Protein AF-A0A814KF11-F1 (afdb_monomer)

pLDDT: mean 74.93, std 21.95, range [32.66, 97.5]

Secondary structure (DSSP, 8-state):
----SSHHHHHHHHHHSSTTSHHHHHHHHTTTHHHHHHTTT--SHHHHHHHHHHH-GGGHHHHHHHH-GGGEEEETTEEEEB--TT-HHHHHHHHHHHHHTT-SEEEEEEETTEEEEEEE--TT------S----PPPP------

Foldseek 3Di:
DDPDDPPVVVVVVVVVVPLLPPLVVQCVVQVLLVQLVQLLQAAALVRSLVSSCVPRVSCSVSLVVLQDLVQFDQDPNDTFNAFDQPDSSRQSSLQSSLRNVGALGWGFDADPNTTTIDGDNDNPDDDDDPPDDDDDDDDDDDDDD

Organism: NCBI:txid104777

Solvent-accessible surface area (backbone atoms only — not comparable to full-atom values): 8661 Å² total; per-residue (Å²): 138,91,88,74,78,69,64,61,58,58,54,58,62,53,59,73,62,58,77,78,38,67,58,54,54,56,31,58,76,66,54,32,48,61,35,41,61,77,33,66,83,37,61,29,48,69,47,36,46,54,44,24,38,73,72,35,56,86,37,34,62,42,55,49,50,66,68,35,72,87,64,38,46,76,55,97,88,41,77,31,48,66,28,48,69,89,38,67,52,38,31,44,47,27,22,51,44,18,12,30,72,67,24,72,32,27,40,37,43,80,53,96,92,38,46,27,39,44,64,38,84,62,83,81,72,80,74,84,72,81,92,80,77,92,74,86,86,82,84,83,82,85,81,86,129

Nearest PDB structures (foldseek):
  2mfj-assembly1_A  TM=6.827E-01  e=4.287E-01  Blomia tropicalis

Sequence (145 aa)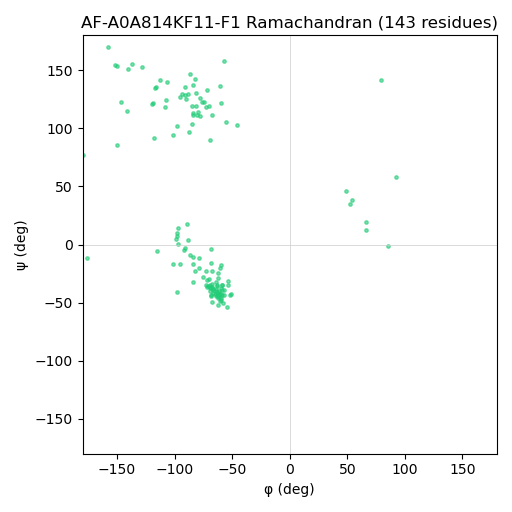:
MFKGFNLVFLLLVSLKSFELTTWSNTCQANSCESAFELCFYCYGQRQCKICVDSFRPECLKCLEDIYDNKHLHNLNGHHHFICESNDELNQRACHLYCRGQFHPSGECSLVNSHSVCQCNTNPDQTVSRPNNVTYPSSIYESTTT

Mean predicted aligned error: 12.85 Å

Radius of gyration: 18.71 Å; Cα contacts (8 Å, |Δi|>4): 189; chains: 1; bounding box: 70×44×44 Å

Structure (mmCIF, N/CA/C/O backbone):
data_AF-A0A814KF11-F1
#
_entry.id   AF-A0A814KF11-F1
#
loop_
_atom_site.group_PDB
_atom_site.id
_atom_site.type_symbol
_atom_site.label_atom_id
_atom_site.label_alt_id
_atom_site.label_comp_id
_atom_site.label_asym_id
_atom_site.label_entity_id
_atom_site.label_seq_id
_atom_site.pdbx_PDB_ins_code
_atom_site.Cartn_x
_atom_site.Cartn_y
_atom_site.Cartn_z
_atom_site.occupancy
_atom_site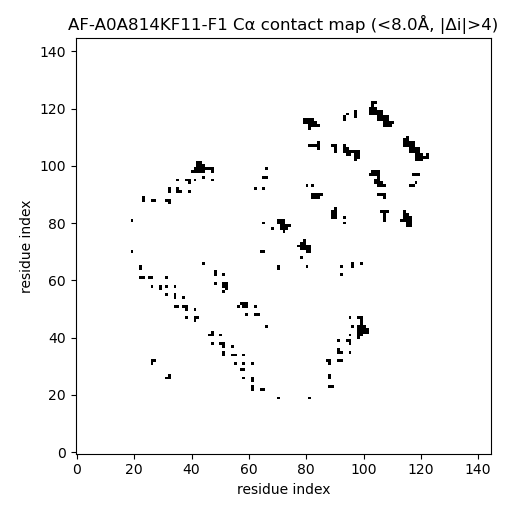.B_iso_or_equiv
_atom_site.auth_seq_id
_atom_site.auth_comp_id
_atom_site.auth_asym_id
_atom_site.auth_atom_id
_atom_site.pdbx_PDB_model_num
ATOM 1 N N . MET A 1 1 ? 39.893 20.533 -22.873 1.00 43.94 1 MET A N 1
ATOM 2 C CA . MET A 1 1 ? 38.432 20.801 -22.892 1.00 43.94 1 MET A CA 1
ATOM 3 C C . MET A 1 1 ? 37.712 19.454 -22.882 1.00 43.94 1 MET A C 1
ATOM 5 O O . MET A 1 1 ? 38.332 18.502 -23.321 1.00 43.94 1 MET A O 1
ATOM 9 N N . PHE A 1 2 ? 36.483 19.373 -22.356 1.00 45.50 2 PHE A N 1
ATOM 10 C CA . PHE A 1 2 ? 35.703 18.160 -22.004 1.00 45.50 2 PHE A CA 1
ATOM 11 C C . PHE A 1 2 ? 35.845 17.646 -20.554 1.00 45.50 2 PHE A C 1
ATOM 13 O O . PHE A 1 2 ? 36.165 16.494 -20.292 1.00 45.50 2 PHE A O 1
ATOM 20 N N . LYS A 1 3 ? 35.513 18.515 -19.590 1.00 47.59 3 LYS A N 1
ATOM 21 C CA . LYS A 1 3 ? 35.004 18.139 -18.258 1.00 47.59 3 LYS A CA 1
ATOM 22 C C . LYS A 1 3 ? 33.601 18.736 -18.142 1.00 47.59 3 LYS A C 1
ATOM 24 O O . LYS A 1 3 ? 33.473 19.908 -17.821 1.00 47.59 3 LYS A O 1
ATOM 29 N N . GLY A 1 4 ? 32.564 17.987 -18.506 1.00 51.81 4 GLY A N 1
ATOM 30 C CA . GLY A 1 4 ? 31.196 18.529 -18.477 1.00 51.81 4 GLY A CA 1
ATOM 31 C C . GLY A 1 4 ? 30.069 17.557 -18.817 1.00 51.81 4 GLY A C 1
ATOM 32 O O . GLY A 1 4 ? 28.916 17.873 -18.565 1.00 51.81 4 GLY A O 1
ATOM 33 N N . PHE A 1 5 ? 30.369 16.363 -19.334 1.00 48.81 5 PHE A N 1
ATOM 34 C CA . PHE A 1 5 ? 29.333 15.450 -19.836 1.00 48.81 5 PHE A CA 1
ATOM 35 C C . PHE A 1 5 ? 28.769 14.443 -18.815 1.00 48.81 5 PHE A C 1
ATOM 37 O O . PHE A 1 5 ? 27.836 13.723 -19.143 1.00 48.81 5 PHE A O 1
ATOM 44 N N . ASN A 1 6 ? 29.277 14.398 -17.576 1.00 49.31 6 ASN A N 1
ATOM 45 C CA . ASN A 1 6 ? 28.853 13.394 -16.580 1.00 49.31 6 ASN A CA 1
ATOM 46 C C . ASN A 1 6 ? 27.751 13.856 -15.606 1.00 49.31 6 ASN A C 1
ATOM 48 O O . ASN A 1 6 ? 27.113 13.022 -14.976 1.00 49.31 6 ASN A O 1
ATOM 52 N N . LEU A 1 7 ? 27.491 15.161 -15.477 1.00 49.12 7 LEU A N 1
ATOM 53 C CA . LEU A 1 7 ? 26.524 15.673 -14.491 1.00 49.12 7 LEU A CA 1
ATOM 54 C C . LEU A 1 7 ? 25.074 15.644 -14.994 1.00 49.12 7 LEU A C 1
ATOM 56 O O . LEU A 1 7 ? 24.153 15.404 -14.221 1.00 49.12 7 LEU A O 1
ATOM 60 N N . VAL A 1 8 ? 24.869 15.825 -16.301 1.00 50.34 8 VAL A N 1
ATOM 61 C CA . VAL A 1 8 ? 23.527 15.835 -16.905 1.00 50.34 8 VAL A CA 1
ATOM 62 C C . VAL A 1 8 ? 22.926 14.426 -16.958 1.00 50.34 8 VAL A C 1
ATOM 64 O O . VAL A 1 8 ? 21.731 14.261 -16.731 1.00 50.34 8 VAL A O 1
ATOM 67 N N . PHE A 1 9 ? 23.752 13.398 -17.183 1.00 46.81 9 PHE A N 1
ATOM 68 C CA . PHE A 1 9 ? 23.288 12.007 -17.224 1.00 46.81 9 PHE A CA 1
ATOM 69 C C . PHE A 1 9 ? 22.841 11.499 -15.844 1.00 46.81 9 PHE A C 1
ATOM 71 O O . PHE A 1 9 ? 21.834 10.805 -15.755 1.00 46.81 9 PHE A O 1
ATOM 78 N N . LEU A 1 10 ? 23.520 11.906 -14.764 1.00 49.12 10 LEU A N 1
ATOM 79 C CA . LEU A 1 10 ? 23.100 11.585 -13.393 1.00 49.12 10 LEU A CA 1
ATOM 80 C C . LEU A 1 10 ? 21.792 12.289 -13.001 1.00 49.12 10 LEU A C 1
ATOM 82 O O . LEU A 1 10 ? 20.952 11.689 -12.340 1.00 49.12 10 LEU A O 1
ATOM 86 N N . LEU A 1 11 ? 21.577 13.528 -13.452 1.00 45.28 11 LEU A N 1
ATOM 87 C CA . LEU A 1 11 ? 20.335 14.261 -13.179 1.00 45.28 11 LEU A CA 1
ATOM 88 C C . LEU A 1 11 ? 19.123 13.675 -13.919 1.00 45.28 11 LEU A C 1
ATOM 90 O O . LEU A 1 11 ? 18.036 13.613 -13.351 1.00 45.28 11 LEU A O 1
ATOM 94 N N . LEU A 1 12 ? 19.299 13.205 -15.158 1.00 44.12 12 LEU A N 1
ATOM 95 C CA . LEU A 1 12 ? 18.205 12.615 -15.940 1.00 44.12 12 LEU A CA 1
ATOM 96 C C . LEU A 1 12 ? 17.782 11.229 -15.430 1.00 44.12 12 LEU A C 1
ATOM 98 O O . LEU A 1 12 ? 16.603 10.890 -15.523 1.00 44.12 12 LEU A O 1
ATOM 102 N N . VAL A 1 13 ? 18.706 10.449 -14.858 1.00 44.75 13 VAL A N 1
ATOM 103 C CA . VAL A 1 13 ? 18.371 9.157 -14.233 1.00 44.75 13 VAL A CA 1
ATOM 104 C C . VAL A 1 13 ? 17.561 9.361 -12.946 1.00 44.75 13 VAL A C 1
ATOM 106 O O . VAL A 1 13 ? 16.628 8.603 -12.706 1.00 44.75 13 VAL A O 1
ATOM 109 N N . SER A 1 14 ? 17.821 10.425 -12.179 1.00 43.81 14 SER A N 1
ATOM 110 C CA . SER A 1 14 ? 17.075 10.731 -10.945 1.00 43.81 14 SER A CA 1
ATOM 111 C C . SER A 1 14 ? 15.650 11.252 -11.165 1.00 43.81 14 SER A C 1
ATOM 113 O O . SER A 1 14 ? 14.818 11.146 -10.268 1.00 43.81 14 SER A O 1
ATOM 115 N N . LEU A 1 15 ? 15.338 11.815 -12.336 1.00 42.81 15 LEU A N 1
ATOM 116 C CA . LEU A 1 15 ? 14.012 12.388 -12.608 1.00 42.81 15 LEU A CA 1
ATOM 117 C C . LEU A 1 15 ? 12.935 11.325 -12.869 1.00 42.81 15 LEU A C 1
ATOM 119 O O . LEU A 1 15 ? 11.774 11.557 -12.550 1.00 42.81 15 LEU A O 1
ATOM 123 N N . LYS A 1 16 ? 13.300 10.143 -13.385 1.00 40.34 16 LYS A N 1
ATOM 124 C CA . LYS A 1 16 ? 12.341 9.039 -13.587 1.00 40.34 16 LYS A CA 1
ATOM 125 C C . LYS A 1 16 ? 12.004 8.270 -12.308 1.00 40.34 16 LYS A C 1
ATOM 127 O O . LYS A 1 16 ? 10.960 7.632 -12.257 1.00 40.34 16 LYS A O 1
ATOM 132 N N . SER A 1 17 ? 12.844 8.354 -11.281 1.00 42.16 17 SER A N 1
ATOM 133 C CA . SER A 1 17 ? 12.608 7.742 -9.965 1.00 42.16 17 SER A CA 1
ATOM 134 C C . SER A 1 17 ? 11.734 8.612 -9.050 1.00 42.16 17 SER A C 1
ATOM 136 O O . SER A 1 17 ? 11.298 8.160 -7.996 1.00 42.16 17 SER A O 1
ATOM 138 N N . PHE A 1 18 ? 11.484 9.871 -9.425 1.00 42.53 18 PHE A N 1
ATOM 139 C CA . PHE A 1 18 ? 10.861 10.850 -8.535 1.00 42.53 18 PHE A CA 1
ATOM 140 C C . PHE A 1 18 ? 9.325 10.760 -8.480 1.00 42.53 18 PHE A C 1
ATOM 142 O O . PHE A 1 18 ? 8.731 11.156 -7.484 1.00 42.53 18 PHE A O 1
ATOM 149 N N . GLU A 1 19 ? 8.660 10.203 -9.497 1.00 47.16 19 GLU A N 1
ATOM 150 C CA . GLU A 1 19 ? 7.188 10.093 -9.492 1.00 47.16 19 GLU A CA 1
ATOM 151 C C . GLU A 1 19 ? 6.654 8.867 -8.742 1.00 47.16 19 GLU A C 1
ATOM 153 O O . GLU A 1 19 ? 5.493 8.856 -8.341 1.00 47.16 19 GLU A O 1
ATOM 158 N N . LEU A 1 20 ? 7.499 7.869 -8.468 1.00 50.62 20 LEU A N 1
ATOM 159 C CA . LEU A 1 20 ? 7.075 6.658 -7.765 1.00 50.62 20 LEU A CA 1
ATOM 160 C C . LEU A 1 20 ? 6.950 6.822 -6.237 1.00 50.62 20 LEU A C 1
ATOM 162 O O . LEU A 1 20 ? 6.432 5.938 -5.561 1.00 50.62 20 LEU A O 1
ATOM 166 N N . THR A 1 21 ? 7.448 7.928 -5.675 1.00 56.69 21 THR A N 1
ATOM 167 C CA . THR A 1 21 ? 7.883 7.977 -4.265 1.00 56.69 21 THR A CA 1
ATOM 168 C C . THR A 1 21 ? 7.075 8.901 -3.354 1.00 56.69 21 THR A C 1
ATOM 170 O O . THR A 1 21 ? 7.293 8.895 -2.143 1.00 56.69 21 THR A O 1
ATOM 173 N N . THR A 1 22 ? 6.119 9.685 -3.859 1.00 63.00 22 THR A N 1
ATOM 174 C CA . THR A 1 22 ? 5.421 10.677 -3.013 1.00 63.00 22 THR A CA 1
ATOM 175 C C . THR A 1 22 ? 4.526 10.037 -1.953 1.00 63.00 22 THR A C 1
ATOM 177 O O . THR A 1 22 ? 4.580 10.442 -0.788 1.00 63.00 22 THR A O 1
ATOM 180 N N . TRP A 1 23 ? 3.756 9.010 -2.325 1.00 76.06 23 TRP A N 1
ATOM 181 C CA . TRP A 1 23 ? 2.937 8.268 -1.366 1.00 76.06 23 TRP A CA 1
ATOM 182 C C . TRP A 1 23 ? 3.840 7.480 -0.400 1.00 76.06 23 TRP A C 1
ATOM 184 O O . TRP A 1 23 ? 3.741 7.662 0.812 1.00 76.06 23 TRP A O 1
ATOM 194 N N . SER A 1 24 ? 4.812 6.719 -0.924 1.00 77.44 24 SER A N 1
ATOM 195 C CA . SER A 1 24 ? 5.706 5.859 -0.132 1.00 77.44 24 SER A CA 1
ATOM 196 C C . SER A 1 24 ? 6.470 6.630 0.949 1.00 77.44 24 SER A C 1
ATOM 198 O O . SER A 1 24 ? 6.501 6.197 2.098 1.00 77.44 24 SER A O 1
ATOM 200 N N . ASN A 1 25 ? 7.006 7.815 0.635 1.00 76.88 25 ASN A N 1
ATOM 201 C CA . ASN A 1 25 ? 7.744 8.639 1.601 1.00 76.88 25 ASN A CA 1
ATOM 202 C C . ASN A 1 25 ? 6.872 9.074 2.790 1.00 76.88 25 ASN A C 1
ATOM 204 O O . ASN A 1 25 ? 7.323 9.072 3.936 1.00 76.88 25 ASN A O 1
ATOM 208 N N . THR A 1 26 ? 5.612 9.429 2.526 1.00 80.00 26 THR A N 1
ATOM 209 C CA . THR A 1 26 ? 4.662 9.839 3.570 1.00 80.00 26 THR A CA 1
ATOM 210 C C . THR A 1 26 ? 4.287 8.648 4.453 1.00 80.00 26 THR A C 1
ATOM 212 O O . THR A 1 26 ? 4.233 8.752 5.678 1.00 80.00 26 THR A O 1
ATOM 215 N N . CYS A 1 27 ? 4.095 7.484 3.839 1.00 86.62 27 CYS A N 1
ATOM 216 C CA . CYS A 1 27 ? 3.736 6.250 4.531 1.00 86.62 27 CYS A CA 1
ATOM 217 C C . CYS A 1 27 ? 4.878 5.683 5.366 1.00 86.62 27 CYS A C 1
ATOM 219 O O . CYS A 1 27 ? 4.652 5.170 6.464 1.00 86.62 27 CYS A O 1
ATOM 221 N N . GLN A 1 28 ? 6.104 5.829 4.876 1.00 87.25 28 GLN A N 1
ATOM 222 C CA . GLN A 1 28 ? 7.307 5.459 5.601 1.00 87.25 28 GLN A CA 1
ATOM 223 C C . GLN A 1 28 ? 7.528 6.382 6.803 1.00 87.25 28 GLN A C 1
ATOM 225 O O . GLN A 1 28 ? 7.779 5.892 7.902 1.00 87.25 28 GLN A O 1
ATOM 230 N N . ALA A 1 29 ? 7.342 7.698 6.639 1.00 84.44 29 ALA A N 1
ATOM 231 C CA . ALA A 1 29 ? 7.431 8.656 7.745 1.00 84.44 29 ALA A CA 1
ATOM 232 C C . ALA A 1 29 ? 6.431 8.348 8.877 1.00 84.44 29 ALA A C 1
ATOM 234 O O . ALA A 1 29 ? 6.763 8.494 10.052 1.00 84.44 29 ALA A O 1
ATOM 235 N N . ASN A 1 30 ? 5.241 7.853 8.527 1.00 86.69 30 ASN A N 1
ATOM 236 C CA . ASN A 1 30 ? 4.201 7.457 9.479 1.00 86.69 30 ASN A CA 1
ATOM 237 C C . ASN A 1 30 ? 4.310 5.991 9.951 1.00 86.69 30 ASN A C 1
ATOM 239 O O . ASN A 1 30 ? 3.456 5.529 10.704 1.00 86.69 30 ASN A O 1
ATOM 243 N N . SER A 1 31 ? 5.352 5.250 9.545 1.00 88.25 31 SER A N 1
ATOM 244 C CA . SER A 1 31 ? 5.574 3.842 9.930 1.00 88.25 31 SER A CA 1
ATOM 245 C C . SER A 1 31 ? 4.374 2.918 9.641 1.00 88.25 31 SER A C 1
ATOM 247 O O . SER A 1 31 ? 4.049 2.010 10.418 1.00 88.25 31 SER A O 1
ATOM 249 N N . CYS A 1 32 ? 3.708 3.144 8.504 1.00 92.62 32 CYS A N 1
ATOM 250 C CA . CYS A 1 32 ? 2.444 2.489 8.154 1.00 92.62 32 CYS A CA 1
ATOM 251 C C . CYS A 1 32 ? 2.543 0.993 7.866 1.00 92.62 32 CYS A C 1
ATOM 253 O O . CYS A 1 32 ? 1.529 0.300 7.903 1.00 92.62 32 CYS A O 1
ATOM 255 N N . GLU A 1 33 ? 3.750 0.483 7.640 1.00 92.19 33 GLU A N 1
ATOM 256 C CA . GLU A 1 33 ? 4.013 -0.940 7.428 1.00 92.19 33 GLU A CA 1
ATOM 257 C C . GLU A 1 33 ? 3.402 -1.812 8.539 1.00 92.19 33 GLU A C 1
ATOM 259 O O . GLU A 1 33 ? 2.734 -2.807 8.266 1.00 92.19 33 GLU A O 1
ATOM 264 N N . SER A 1 34 ? 3.538 -1.385 9.797 1.00 92.44 34 SER A N 1
ATOM 265 C CA . SER A 1 34 ? 2.991 -2.105 10.953 1.00 92.44 34 SER A CA 1
ATOM 266 C C . SER A 1 34 ? 1.460 -2.190 10.940 1.00 92.44 34 SER A C 1
ATOM 268 O O . SER A 1 34 ? 0.891 -3.242 11.226 1.00 92.44 34 SER A O 1
ATOM 270 N N . ALA A 1 35 ? 0.778 -1.103 10.565 1.00 94.25 35 ALA A N 1
ATOM 271 C CA . ALA A 1 35 ? -0.675 -1.093 10.410 1.00 94.25 35 ALA A CA 1
ATOM 272 C C . ALA A 1 35 ? -1.112 -1.981 9.248 1.00 94.25 35 ALA A C 1
ATOM 274 O O . ALA A 1 35 ? -2.113 -2.690 9.343 1.00 94.25 35 ALA A O 1
ATOM 275 N N . PHE A 1 36 ? -0.343 -1.965 8.160 1.00 95.06 36 PHE A N 1
ATOM 276 C CA . PHE A 1 36 ? -0.618 -2.807 7.010 1.00 95.06 36 PHE A CA 1
ATOM 277 C C . PHE A 1 36 ? -0.492 -4.288 7.354 1.00 95.06 36 PHE A C 1
ATOM 279 O O . PHE A 1 36 ? -1.338 -5.078 6.937 1.00 95.06 36 PHE A O 1
ATOM 286 N N . GLU A 1 37 ? 0.483 -4.650 8.188 1.00 94.25 37 GLU A N 1
ATOM 287 C CA . GLU A 1 37 ? 0.645 -6.022 8.662 1.00 94.25 37 GLU A CA 1
ATOM 288 C C . GLU A 1 37 ? -0.498 -6.476 9.573 1.00 94.25 37 GLU A C 1
ATOM 290 O O . GLU A 1 37 ? -1.025 -7.577 9.418 1.00 94.25 37 GLU A O 1
ATOM 295 N N . LEU A 1 38 ? -0.963 -5.612 10.477 1.00 95.19 38 LEU A N 1
ATOM 296 C CA . LEU A 1 38 ? -2.137 -5.908 11.309 1.00 95.19 38 LEU A CA 1
ATOM 297 C C . LEU A 1 38 ? -3.409 -6.093 10.469 1.00 95.19 38 LEU A C 1
ATOM 299 O O . LEU A 1 38 ? -4.298 -6.862 10.835 1.00 95.19 38 LEU A O 1
ATOM 303 N N . CYS A 1 39 ? -3.473 -5.426 9.318 1.00 96.12 39 CYS A N 1
ATOM 304 C CA . CYS A 1 39 ? -4.599 -5.466 8.393 1.00 96.12 39 CYS A CA 1
ATOM 305 C C . CYS A 1 39 ? -4.435 -6.446 7.233 1.00 96.12 39 CYS A C 1
ATOM 307 O O . CYS A 1 39 ? -5.238 -6.422 6.299 1.00 96.12 39 CYS A O 1
ATOM 309 N N . PHE A 1 40 ? -3.463 -7.356 7.309 1.00 94.25 40 PHE A N 1
ATOM 310 C CA . PHE A 1 40 ? -3.120 -8.290 6.237 1.00 94.25 40 PHE A CA 1
ATOM 311 C C . PHE A 1 40 ? -4.312 -9.114 5.710 1.00 94.25 40 PHE A C 1
ATOM 313 O O . PHE A 1 40 ? -4.375 -9.448 4.527 1.00 94.25 40 PHE A O 1
ATOM 320 N N . TYR A 1 41 ? -5.288 -9.429 6.565 1.00 93.75 41 TYR A N 1
ATOM 321 C CA . TYR A 1 41 ? -6.452 -10.248 6.206 1.00 93.75 41 TYR A CA 1
ATOM 322 C C . TYR A 1 41 ? -7.714 -9.451 5.858 1.00 93.75 41 TYR A C 1
ATOM 324 O O . TYR A 1 41 ? -8.766 -10.054 5.633 1.00 93.75 41 TYR A O 1
ATOM 332 N N . CYS A 1 42 ? -7.645 -8.121 5.761 1.00 95.94 42 CYS A N 1
ATOM 333 C CA . CYS A 1 42 ? -8.779 -7.325 5.289 1.00 95.94 42 CYS A CA 1
ATOM 334 C C . CYS A 1 42 ? -9.232 -7.780 3.890 1.00 95.94 42 CYS A C 1
ATOM 336 O O . CYS A 1 42 ? -8.472 -8.416 3.163 1.00 95.94 42 CYS A O 1
ATOM 338 N N . TYR A 1 43 ? -10.472 -7.505 3.492 1.00 95.44 43 TYR A N 1
ATOM 339 C CA . TYR A 1 43 ? -10.967 -7.927 2.180 1.00 95.44 43 TYR A CA 1
ATOM 340 C C . TYR A 1 43 ? -11.952 -6.905 1.617 1.00 95.44 43 TYR A C 1
ATOM 342 O O . TYR A 1 43 ? -12.955 -6.578 2.256 1.00 95.44 43 TYR A O 1
ATOM 350 N N . GLY A 1 44 ? -11.643 -6.379 0.432 1.00 96.25 44 GLY A N 1
ATOM 351 C CA . GLY A 1 44 ? -12.322 -5.227 -0.152 1.00 96.25 44 GLY A CA 1
ATOM 352 C C . GLY A 1 44 ? -11.842 -3.895 0.437 1.00 96.25 44 GLY A C 1
ATOM 353 O O . GLY A 1 44 ? -11.620 -3.768 1.645 1.00 96.25 44 GLY A O 1
ATOM 354 N N . GLN A 1 45 ? -11.723 -2.870 -0.415 1.00 96.12 45 GLN A N 1
ATOM 355 C CA . GLN A 1 45 ? -11.133 -1.574 -0.042 1.00 96.12 45 GLN A CA 1
ATOM 356 C C . GLN A 1 45 ? -11.743 -0.969 1.228 1.00 96.12 45 GLN A C 1
ATOM 358 O O . GLN A 1 45 ? -11.021 -0.470 2.086 1.00 96.12 45 GLN A O 1
ATOM 363 N N . ARG A 1 46 ? -13.073 -1.036 1.380 1.00 96.62 46 ARG A N 1
ATOM 364 C CA . ARG A 1 46 ? -13.770 -0.483 2.550 1.00 96.62 46 ARG A CA 1
ATOM 365 C C . ARG A 1 46 ? -13.297 -1.122 3.857 1.00 96.62 46 ARG A C 1
ATOM 367 O O . ARG A 1 46 ? -13.040 -0.397 4.810 1.00 96.62 46 ARG A O 1
ATOM 374 N N . GLN A 1 47 ? -13.178 -2.448 3.903 1.00 97.38 47 GLN A N 1
ATOM 375 C CA . GLN A 1 47 ? -12.762 -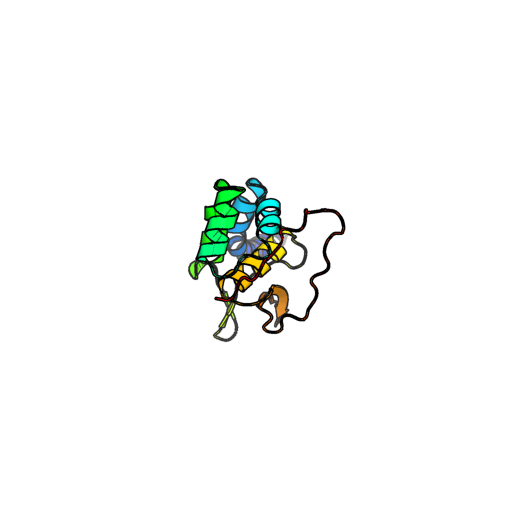3.148 5.122 1.00 97.38 47 GLN A CA 1
ATOM 376 C C . GLN A 1 47 ? -11.280 -2.930 5.413 1.00 97.38 47 GLN A C 1
ATOM 378 O O . GLN A 1 47 ? -10.901 -2.754 6.566 1.00 97.38 47 GLN A O 1
ATOM 383 N N . CYS A 1 48 ? -10.448 -2.875 4.372 1.00 96.88 48 CYS A N 1
ATOM 384 C CA . CYS A 1 48 ? -9.036 -2.535 4.521 1.00 96.88 48 CYS A CA 1
ATOM 385 C C . CYS A 1 48 ? -8.848 -1.122 5.087 1.00 96.88 48 CYS A C 1
ATOM 387 O O . CYS A 1 48 ? -8.081 -0.947 6.030 1.00 96.88 48 CYS A O 1
ATOM 389 N N . LYS A 1 49 ? -9.616 -0.140 4.597 1.00 96.69 49 LYS A N 1
ATOM 390 C CA . LYS A 1 49 ? -9.625 1.231 5.132 1.00 96.69 49 LYS A CA 1
ATOM 391 C C . LYS A 1 49 ? -10.055 1.287 6.591 1.00 9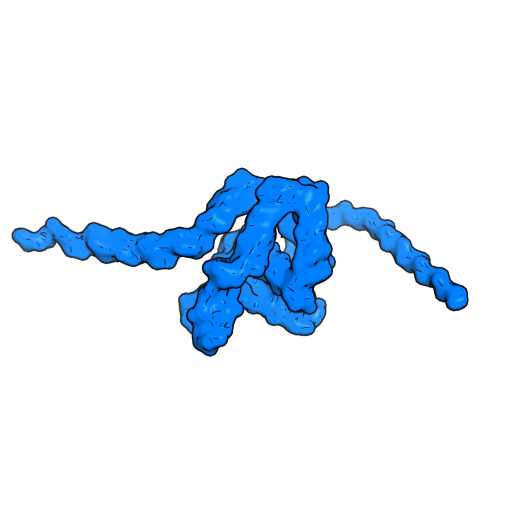6.69 49 LYS A C 1
ATOM 393 O O . LYS A 1 49 ? -9.344 1.880 7.388 1.00 96.69 49 LYS A O 1
ATOM 398 N N . ILE A 1 50 ? -11.160 0.628 6.949 1.00 97.44 50 ILE A N 1
ATOM 399 C CA . ILE A 1 50 ? -11.633 0.569 8.344 1.00 97.44 50 ILE A CA 1
ATOM 400 C C . ILE A 1 50 ? -10.576 -0.063 9.255 1.00 97.44 50 ILE A C 1
ATOM 402 O O . ILE A 1 50 ? -10.333 0.435 10.353 1.00 97.44 50 ILE A O 1
ATOM 406 N N . CYS A 1 51 ? -9.936 -1.145 8.806 1.00 97.50 51 CYS A N 1
ATOM 407 C CA . CYS A 1 51 ? -8.895 -1.803 9.581 1.00 97.50 51 CYS A CA 1
ATOM 408 C C . CYS A 1 51 ? -7.708 -0.865 9.829 1.00 97.50 51 CYS A C 1
ATOM 410 O O . CYS A 1 51 ? -7.320 -0.666 10.979 1.00 97.50 51 CYS A O 1
ATOM 412 N N . VAL A 1 52 ? -7.162 -0.254 8.772 1.00 96.12 52 VAL A N 1
ATOM 413 C CA . VAL A 1 52 ? -6.005 0.642 8.902 1.00 96.12 52 VAL A CA 1
ATOM 414 C C . VAL A 1 52 ? -6.351 1.852 9.764 1.00 96.12 52 VAL A C 1
ATOM 416 O O . VAL A 1 52 ? -5.584 2.173 10.666 1.00 96.12 52 VAL A O 1
ATOM 419 N N . ASP A 1 53 ? -7.526 2.452 9.567 1.00 96.19 53 ASP A N 1
ATOM 420 C CA . ASP A 1 53 ? -8.015 3.573 10.377 1.00 96.19 53 ASP A CA 1
ATOM 421 C C . ASP A 1 53 ? -8.132 3.211 11.869 1.00 96.19 53 ASP A C 1
ATOM 423 O O . ASP A 1 53 ? -7.800 4.010 12.737 1.00 96.19 53 ASP A O 1
ATOM 427 N N . SER A 1 54 ? -8.503 1.967 12.187 1.00 96.31 54 SER A N 1
ATOM 428 C CA . SER A 1 54 ? -8.621 1.505 13.578 1.00 96.31 54 SER A CA 1
ATOM 429 C C . SER A 1 54 ? -7.273 1.371 14.298 1.00 96.31 54 SER A C 1
ATOM 431 O O . SER A 1 54 ? -7.220 1.518 15.519 1.00 96.31 54 SER A O 1
ATOM 433 N N . PHE A 1 55 ? -6.189 1.067 13.575 1.00 93.75 55 PHE A N 1
ATOM 434 C CA . PHE A 1 55 ? -4.856 0.883 14.167 1.00 93.75 55 PHE A CA 1
ATOM 435 C C . PHE A 1 55 ? -3.971 2.126 14.058 1.00 93.75 55 PHE A C 1
ATOM 437 O O . PHE A 1 55 ? -3.233 2.431 14.995 1.00 93.75 55 PHE A O 1
ATOM 444 N N . ARG A 1 56 ? -4.009 2.808 12.909 1.00 94.31 56 ARG A N 1
ATOM 445 C CA . ARG A 1 56 ? -3.194 3.981 12.564 1.00 94.31 56 ARG A CA 1
ATOM 446 C C . ARG A 1 56 ? -3.970 4.892 11.597 1.00 94.31 56 ARG A C 1
ATOM 448 O O . ARG A 1 56 ? -3.780 4.782 10.382 1.00 94.31 56 ARG A O 1
ATOM 455 N N . PRO A 1 57 ? -4.819 5.804 12.103 1.00 94.31 57 PRO A N 1
ATOM 456 C CA . PRO A 1 57 ? -5.574 6.753 11.277 1.00 94.31 57 PRO A CA 1
ATOM 457 C C . PRO A 1 57 ? -4.697 7.571 10.316 1.00 94.31 57 PRO A C 1
ATOM 459 O O . PRO A 1 57 ? -5.080 7.841 9.178 1.00 94.31 57 PRO A O 1
ATOM 462 N N . GLU A 1 58 ? -3.475 7.917 10.730 1.00 92.81 58 GLU A N 1
ATOM 463 C CA . GLU A 1 58 ? -2.486 8.634 9.917 1.00 92.81 58 GLU A CA 1
ATOM 464 C C . GLU A 1 58 ? -2.076 7.881 8.635 1.00 92.81 58 GLU A C 1
ATOM 466 O O . GLU A 1 58 ? -1.616 8.492 7.668 1.00 92.81 58 GLU A O 1
ATOM 471 N N . CYS A 1 59 ? -2.292 6.564 8.596 1.00 93.94 59 CYS A N 1
ATOM 472 C CA . CYS A 1 59 ? -2.005 5.694 7.459 1.00 93.94 59 CYS A CA 1
ATOM 473 C C . CYS A 1 59 ? -3.193 5.512 6.513 1.00 93.94 59 CYS A C 1
ATOM 475 O O . CYS A 1 59 ? -3.044 4.896 5.456 1.00 93.94 59 CYS A O 1
ATOM 477 N N . LEU A 1 60 ? -4.368 6.061 6.837 1.00 92.81 60 LEU A N 1
ATOM 478 C CA . LEU A 1 60 ? -5.520 5.981 5.945 1.00 92.81 60 LEU A CA 1
ATOM 479 C C . LEU A 1 60 ? -5.224 6.671 4.611 1.00 92.81 60 LEU A C 1
ATOM 481 O O . LEU A 1 60 ? -5.512 6.110 3.556 1.00 92.81 60 LEU A O 1
ATOM 485 N N . LYS A 1 61 ? -4.564 7.835 4.651 1.00 90.00 61 LYS A N 1
ATOM 486 C CA . LYS A 1 61 ? -4.195 8.583 3.445 1.00 90.00 61 LYS A CA 1
ATOM 487 C C . LYS A 1 61 ? -3.298 7.766 2.508 1.00 90.00 61 LYS A C 1
ATOM 489 O O . LYS A 1 61 ? -3.511 7.758 1.303 1.00 90.00 61 LYS A O 1
ATOM 494 N N . CYS A 1 62 ? -2.368 7.007 3.077 1.00 89.94 62 CYS A N 1
ATOM 495 C CA . CYS A 1 62 ? -1.522 6.079 2.336 1.00 89.94 62 CYS A CA 1
ATOM 496 C C . CYS A 1 62 ? -2.319 5.016 1.599 1.00 89.94 62 CYS A C 1
ATOM 498 O O . CYS A 1 62 ? -2.099 4.766 0.419 1.00 89.94 62 CYS A O 1
ATOM 500 N N . LEU A 1 63 ? -3.262 4.393 2.302 1.00 90.81 63 LEU A N 1
ATOM 501 C CA . LEU A 1 63 ? -4.097 3.362 1.714 1.00 90.81 63 LEU A CA 1
ATOM 502 C C . LEU A 1 63 ? -5.039 3.930 0.643 1.00 90.81 63 LEU A C 1
ATOM 504 O O . LEU A 1 63 ? -5.327 3.265 -0.348 1.00 90.81 63 LEU A O 1
ATOM 508 N N . GLU A 1 64 ? -5.511 5.164 0.815 1.00 90.81 64 GLU A N 1
ATOM 509 C CA . GLU A 1 64 ? -6.266 5.873 -0.217 1.00 90.81 64 GLU A CA 1
ATOM 510 C C . GLU A 1 64 ? -5.437 6.137 -1.469 1.00 90.81 64 GLU A C 1
ATOM 512 O O . GLU A 1 64 ? -5.946 5.902 -2.561 1.00 90.81 64 GLU A O 1
ATOM 517 N N . ASP A 1 65 ? -4.183 6.562 -1.315 1.00 87.81 65 ASP A N 1
ATOM 518 C CA . ASP A 1 65 ? -3.280 6.806 -2.441 1.00 87.81 65 ASP A CA 1
ATOM 519 C C . ASP A 1 65 ? -2.928 5.491 -3.164 1.00 87.81 65 ASP A C 1
ATOM 521 O O . ASP A 1 65 ? -2.935 5.449 -4.390 1.00 87.81 65 ASP A O 1
ATOM 525 N N . ILE A 1 66 ? -2.740 4.385 -2.431 1.00 88.38 66 ILE A N 1
ATOM 526 C CA . ILE A 1 66 ? -2.546 3.039 -3.010 1.00 88.38 66 ILE A CA 1
ATOM 527 C C . ILE A 1 66 ? -3.753 2.611 -3.865 1.00 88.38 66 ILE A C 1
ATOM 529 O O . ILE A 1 66 ? -3.590 1.956 -4.894 1.00 88.38 66 ILE A O 1
ATOM 533 N N . TYR A 1 67 ? -4.975 2.957 -3.450 1.00 89.69 67 TYR A N 1
ATOM 534 C CA . TYR A 1 67 ? -6.195 2.634 -4.197 1.00 89.69 67 TYR A CA 1
ATOM 535 C C . TYR A 1 67 ? -6.571 3.671 -5.264 1.00 89.69 67 TYR A C 1
ATOM 537 O O . TYR A 1 67 ? -7.494 3.413 -6.042 1.00 89.69 67 TYR A O 1
ATOM 545 N N . ASP A 1 68 ? -5.913 4.831 -5.308 1.00 85.81 68 ASP A N 1
ATOM 546 C CA . ASP A 1 68 ? -6.179 5.849 -6.319 1.00 85.81 68 ASP A CA 1
ATOM 547 C C . ASP A 1 68 ? -5.507 5.456 -7.644 1.00 85.81 68 ASP A C 1
ATOM 549 O O . ASP A 1 68 ? -4.297 5.249 -7.742 1.00 85.81 68 ASP A O 1
ATOM 553 N N . ASN A 1 69 ? -6.308 5.416 -8.708 1.00 71.69 69 ASN A N 1
ATOM 554 C CA . ASN A 1 69 ? -5.859 5.098 -10.060 1.00 71.69 69 ASN A CA 1
ATOM 555 C C . ASN A 1 69 ? -4.789 6.071 -10.587 1.00 71.69 69 ASN A C 1
ATOM 557 O O . ASN A 1 69 ? -4.099 5.747 -11.552 1.00 71.69 69 ASN A O 1
ATOM 561 N N . LYS A 1 70 ? -4.637 7.253 -9.974 1.00 72.19 70 LYS A N 1
ATOM 562 C CA . LYS A 1 70 ? -3.596 8.235 -10.327 1.00 72.19 70 LYS A CA 1
ATOM 563 C C . LYS A 1 70 ? -2.170 7.725 -10.130 1.00 72.19 70 LYS A C 1
ATOM 565 O O . LYS A 1 70 ? -1.269 8.240 -10.782 1.00 72.19 70 LYS A O 1
ATOM 570 N N . HIS A 1 71 ? -1.971 6.741 -9.257 1.00 68.00 71 HIS A N 1
ATOM 571 C CA . HIS A 1 71 ? -0.657 6.155 -8.980 1.00 68.00 71 HIS A CA 1
ATOM 572 C C . HIS A 1 71 ? -0.422 4.838 -9.732 1.00 68.00 71 HIS A C 1
ATOM 574 O O . HIS A 1 71 ? 0.609 4.189 -9.548 1.00 68.00 71 HIS A O 1
ATOM 580 N N . LEU A 1 72 ? -1.360 4.436 -10.598 1.00 77.56 72 LEU A N 1
ATOM 581 C CA . LEU A 1 72 ? -1.204 3.253 -11.431 1.00 77.56 72 LEU A CA 1
ATOM 582 C C . LEU A 1 72 ? -0.512 3.616 -12.743 1.00 77.56 72 LEU A C 1
ATOM 584 O O . LEU A 1 72 ? -0.942 4.502 -13.481 1.00 77.56 72 LEU A O 1
ATOM 588 N N . HIS A 1 73 ? 0.532 2.870 -13.074 1.00 75.62 73 HIS A N 1
ATOM 589 C CA . HIS A 1 73 ? 1.245 3.023 -14.332 1.00 75.62 73 HIS A CA 1
ATOM 590 C C . HIS A 1 73 ? 0.649 2.102 -15.387 1.00 75.62 73 HIS A C 1
ATOM 592 O O . HIS A 1 73 ? 0.401 0.921 -15.138 1.00 75.62 73 HIS A O 1
ATOM 598 N N . ASN A 1 74 ? 0.449 2.633 -16.590 1.00 74.31 74 ASN A N 1
ATOM 599 C CA . ASN A 1 74 ? 0.017 1.823 -17.716 1.00 74.31 74 ASN A CA 1
ATOM 600 C C . ASN A 1 74 ? 1.220 1.081 -18.314 1.00 74.31 74 ASN A C 1
ATOM 602 O O . ASN A 1 74 ? 2.106 1.699 -18.908 1.00 74.31 74 ASN A O 1
ATOM 606 N N . LEU A 1 75 ? 1.248 -0.241 -18.156 1.00 73.62 75 LEU A N 1
ATOM 607 C CA . LEU A 1 75 ? 2.218 -1.128 -18.788 1.00 73.62 75 LEU A CA 1
ATOM 608 C C . LEU A 1 75 ? 1.450 -2.098 -19.683 1.00 73.62 75 LEU A C 1
ATOM 610 O O . LEU A 1 75 ? 0.564 -2.815 -19.227 1.00 73.62 75 LEU A O 1
ATOM 614 N N . ASN A 1 76 ? 1.779 -2.112 -20.975 1.00 73.44 76 ASN A N 1
ATOM 615 C CA . ASN A 1 76 ? 1.150 -2.988 -21.969 1.00 73.44 76 ASN A CA 1
ATOM 616 C C . ASN A 1 76 ? -0.393 -2.914 -22.000 1.00 73.44 76 ASN A C 1
ATOM 618 O O . ASN A 1 76 ? -1.054 -3.919 -22.242 1.00 73.44 76 ASN A O 1
ATOM 622 N N . GLY A 1 77 ? -0.976 -1.736 -21.753 1.00 72.06 77 GLY A N 1
ATOM 623 C CA . GLY A 1 77 ? -2.430 -1.540 -21.755 1.00 72.06 77 GLY A CA 1
ATOM 624 C C . GLY A 1 77 ? -3.121 -1.875 -20.430 1.00 72.06 77 GLY A C 1
ATOM 625 O O . GLY A 1 77 ? -4.331 -1.675 -20.321 1.00 72.06 77 GLY A O 1
ATOM 626 N N . HIS A 1 78 ? -2.378 -2.326 -19.418 1.00 75.38 78 HIS A N 1
ATOM 627 C CA . HIS A 1 78 ? -2.891 -2.649 -18.090 1.00 75.38 78 HIS A CA 1
ATOM 628 C C . HIS A 1 78 ? -2.354 -1.670 -17.043 1.00 75.38 78 HIS A C 1
ATOM 630 O O . HIS A 1 78 ? -1.202 -1.247 -17.098 1.00 75.38 78 HIS A O 1
ATOM 636 N N . HIS A 1 79 ? -3.202 -1.286 -16.090 1.00 78.94 79 HIS A N 1
ATOM 637 C CA . HIS A 1 79 ? -2.819 -0.411 -14.985 1.00 78.94 79 HIS A CA 1
ATOM 638 C C . HIS A 1 79 ? -2.214 -1.251 -13.861 1.00 78.94 79 HIS A C 1
ATOM 640 O O . HIS A 1 79 ? -2.882 -2.127 -13.310 1.00 78.94 79 HIS A O 1
ATOM 646 N N . HIS A 1 80 ? -0.957 -0.976 -13.531 1.00 79.88 80 HIS A N 1
ATOM 647 C CA . HIS A 1 80 ? -0.208 -1.670 -12.495 1.00 79.88 80 HIS A CA 1
ATOM 648 C C . HIS A 1 80 ? 0.156 -0.711 -11.368 1.00 79.88 80 HIS A C 1
ATOM 650 O O . HIS A 1 80 ? 0.635 0.398 -11.612 1.00 79.88 80 HIS A O 1
ATOM 656 N N . PHE A 1 81 ? -0.026 -1.168 -10.132 1.00 84.88 81 PHE A N 1
ATOM 657 C CA . PHE A 1 81 ? 0.588 -0.534 -8.975 1.00 84.88 81 PHE A CA 1
ATOM 658 C C . PHE A 1 81 ? 2.083 -0.863 -9.011 1.00 84.88 81 PHE A C 1
ATOM 660 O O . PHE A 1 81 ? 2.454 -2.037 -9.036 1.00 84.88 81 PHE A O 1
ATOM 667 N N . ILE A 1 82 ? 2.936 0.153 -9.112 1.00 84.50 82 ILE A N 1
ATOM 668 C CA . ILE A 1 82 ? 4.389 -0.048 -9.121 1.00 84.50 82 ILE A CA 1
ATOM 669 C C . ILE A 1 82 ? 4.855 -0.147 -7.678 1.00 84.50 82 ILE A C 1
ATOM 671 O O . ILE A 1 82 ? 4.416 0.626 -6.829 1.00 84.50 82 ILE A O 1
ATOM 675 N N . CYS A 1 83 ? 5.742 -1.094 -7.408 1.00 87.50 83 CYS A N 1
ATOM 676 C CA . CYS A 1 83 ? 6.252 -1.298 -6.065 1.00 87.50 83 CYS A CA 1
ATOM 677 C C . CYS A 1 83 ? 7.654 -1.895 -6.095 1.00 87.50 83 CYS A C 1
ATOM 679 O O . CYS A 1 83 ? 8.033 -2.549 -7.066 1.00 87.50 83 CYS A O 1
ATOM 681 N N . GLU A 1 84 ? 8.438 -1.669 -5.046 1.00 86.50 84 GLU A N 1
ATOM 682 C CA . GLU A 1 84 ? 9.811 -2.169 -4.940 1.00 86.50 84 GLU A CA 1
ATOM 683 C C . GLU A 1 84 ? 9.871 -3.492 -4.170 1.00 86.50 84 GLU A C 1
ATOM 685 O O . GLU A 1 84 ? 9.391 -3.594 -3.045 1.00 86.50 84 GLU A O 1
ATOM 690 N N . SER A 1 85 ? 10.491 -4.522 -4.758 1.00 84.31 85 SER A N 1
ATOM 691 C CA . SER A 1 85 ? 10.488 -5.869 -4.173 1.00 84.31 85 SER A CA 1
ATOM 692 C C . SER A 1 85 ? 11.271 -5.995 -2.862 1.00 84.31 85 SER A C 1
ATOM 694 O O . SER A 1 85 ? 11.016 -6.917 -2.090 1.00 84.31 85 SER A O 1
ATOM 696 N N . ASN A 1 86 ? 12.225 -5.093 -2.626 1.00 84.06 86 ASN A N 1
ATOM 697 C CA . ASN A 1 86 ? 13.118 -5.112 -1.464 1.00 84.06 86 ASN A CA 1
ATOM 698 C C . ASN A 1 86 ? 12.642 -4.195 -0.327 1.00 84.06 86 ASN A C 1
ATOM 700 O O . ASN A 1 86 ? 13.331 -4.087 0.684 1.00 84.06 86 ASN A O 1
ATOM 704 N N . ASP A 1 87 ? 11.509 -3.519 -0.507 1.00 87.88 87 ASP A N 1
ATOM 705 C CA . ASP A 1 87 ? 10.946 -2.599 0.471 1.00 87.88 87 ASP A CA 1
ATOM 706 C C . ASP A 1 87 ? 9.698 -3.233 1.103 1.00 87.88 87 ASP A C 1
ATOM 708 O O . ASP A 1 87 ? 8.726 -3.572 0.422 1.00 87.88 87 ASP A O 1
ATOM 712 N N . GLU A 1 88 ? 9.744 -3.453 2.419 1.00 90.25 88 GLU A N 1
ATOM 713 C CA . GLU A 1 88 ? 8.681 -4.160 3.144 1.00 90.25 88 GLU A CA 1
ATOM 714 C C . GLU A 1 88 ? 7.358 -3.389 3.086 1.00 90.25 88 GLU A C 1
ATOM 716 O O . GLU A 1 88 ? 6.307 -3.986 2.846 1.00 90.25 88 GLU A O 1
ATOM 721 N N . LEU A 1 89 ? 7.399 -2.059 3.199 1.00 91.12 89 LEU A N 1
ATOM 722 C CA . LEU A 1 89 ? 6.218 -1.207 3.073 1.00 91.12 89 LEU A CA 1
ATOM 723 C C . LEU A 1 89 ? 5.552 -1.380 1.701 1.00 91.12 89 LEU A C 1
ATOM 725 O O . LEU A 1 89 ? 4.331 -1.515 1.633 1.00 91.12 89 LEU A O 1
ATOM 729 N N . ASN A 1 90 ? 6.335 -1.427 0.625 1.00 90.88 90 ASN A N 1
ATOM 730 C CA . ASN A 1 90 ? 5.864 -1.652 -0.740 1.00 90.88 90 ASN A CA 1
ATOM 731 C C . ASN A 1 90 ? 5.248 -3.042 -0.912 1.00 90.88 90 ASN A C 1
ATOM 733 O O . ASN A 1 90 ? 4.179 -3.164 -1.512 1.00 90.88 90 ASN A O 1
ATOM 737 N N . GLN A 1 91 ? 5.867 -4.077 -0.342 1.00 92.12 91 GLN A N 1
ATOM 738 C CA . GLN A 1 91 ? 5.315 -5.433 -0.359 1.00 92.12 91 GLN A CA 1
ATOM 739 C C . GLN A 1 91 ? 3.970 -5.503 0.376 1.00 92.12 91 GLN A C 1
ATOM 741 O O . GLN A 1 91 ? 2.989 -6.027 -0.157 1.00 92.12 91 GLN A O 1
ATOM 746 N N . ARG A 1 92 ? 3.873 -4.911 1.574 1.00 94.25 92 ARG A N 1
ATOM 747 C CA . ARG A 1 92 ? 2.612 -4.871 2.337 1.00 94.25 92 ARG A CA 1
ATOM 748 C C . ARG A 1 92 ? 1.553 -4.005 1.659 1.00 94.25 92 ARG A C 1
ATOM 750 O O . ARG A 1 92 ? 0.380 -4.380 1.644 1.00 94.25 92 ARG A O 1
ATOM 757 N N . ALA A 1 93 ? 1.954 -2.889 1.054 1.00 93.06 93 ALA A N 1
ATOM 758 C CA . ALA A 1 93 ? 1.078 -2.040 0.256 1.00 93.06 93 ALA A CA 1
ATOM 759 C C . ALA A 1 93 ? 0.526 -2.787 -0.964 1.00 93.06 93 ALA A C 1
ATOM 761 O O . ALA A 1 93 ? -0.675 -2.728 -1.211 1.00 93.06 93 ALA A O 1
ATOM 762 N N . CYS A 1 94 ? 1.365 -3.540 -1.683 1.00 93.81 94 CYS A N 1
ATOM 763 C CA . CYS A 1 94 ? 0.932 -4.377 -2.800 1.00 93.81 94 CYS A CA 1
ATOM 764 C C . CYS A 1 94 ? -0.067 -5.449 -2.351 1.00 93.81 94 CYS A C 1
ATOM 766 O O . CYS A 1 94 ? -1.130 -5.616 -2.955 1.00 93.81 94 CYS A O 1
ATOM 768 N N . HIS A 1 95 ? 0.216 -6.128 -1.239 1.00 95.00 95 HIS A N 1
ATOM 769 C CA . HIS A 1 95 ? -0.721 -7.093 -0.677 1.00 95.00 95 HIS A CA 1
ATOM 770 C C . HIS A 1 95 ? -2.071 -6.438 -0.348 1.00 95.00 95 HIS A C 1
ATOM 772 O O . HIS A 1 95 ? -3.108 -6.908 -0.814 1.00 95.00 95 HIS A O 1
ATOM 778 N N . LEU A 1 96 ? -2.083 -5.308 0.368 1.00 95.06 96 LEU A N 1
ATOM 779 C CA . LEU A 1 96 ? -3.315 -4.569 0.678 1.00 95.06 96 LEU A CA 1
ATOM 780 C C . LEU A 1 96 ? -4.036 -4.029 -0.559 1.00 95.06 96 LEU A C 1
ATOM 782 O O . LEU A 1 96 ? -5.273 -4.013 -0.579 1.00 95.06 96 LEU A O 1
ATOM 786 N N . TYR A 1 97 ? -3.293 -3.602 -1.582 1.00 94.06 97 TYR A N 1
ATOM 787 C CA . TYR A 1 97 ? -3.843 -3.227 -2.879 1.00 94.06 97 TYR A CA 1
ATOM 788 C C . TYR A 1 97 ? -4.677 -4.387 -3.435 1.00 94.06 97 TYR A C 1
ATOM 790 O O . TYR A 1 97 ? -5.877 -4.242 -3.677 1.00 94.06 97 TYR A O 1
ATOM 798 N N . CYS A 1 98 ? -4.076 -5.575 -3.517 1.00 95.00 98 CYS A N 1
ATOM 799 C CA . CYS A 1 98 ? -4.718 -6.782 -4.026 1.00 95.00 98 CYS A CA 1
ATOM 800 C C . CYS A 1 98 ? -5.898 -7.246 -3.161 1.00 95.00 98 CYS A C 1
ATOM 802 O O . CYS A 1 98 ? -6.980 -7.503 -3.694 1.00 95.00 98 CYS A O 1
ATOM 804 N N . ARG A 1 99 ? -5.754 -7.259 -1.829 1.00 95.69 99 ARG A N 1
ATOM 805 C CA . ARG A 1 99 ? -6.859 -7.541 -0.892 1.00 95.69 99 ARG A CA 1
ATOM 806 C C . ARG A 1 99 ? -8.028 -6.575 -1.079 1.00 95.69 99 ARG A C 1
ATOM 808 O O . ARG A 1 99 ? -9.191 -6.981 -1.023 1.00 95.69 99 ARG A O 1
ATOM 815 N N . GLY A 1 100 ? -7.729 -5.301 -1.332 1.00 95.19 100 GLY A N 1
ATOM 816 C CA . GLY A 1 100 ? -8.721 -4.270 -1.622 1.00 95.19 100 GLY A CA 1
ATOM 817 C C . GLY A 1 100 ? -9.494 -4.523 -2.916 1.00 95.19 100 GLY A C 1
ATOM 818 O O . GLY A 1 100 ? -10.683 -4.218 -2.974 1.00 95.19 100 GLY A O 1
ATOM 819 N N . GLN A 1 101 ? -8.843 -5.138 -3.905 1.00 93.38 101 GLN A N 1
ATOM 820 C CA . GLN A 1 101 ? -9.420 -5.578 -5.180 1.00 93.38 101 GLN A CA 1
ATOM 821 C C . GLN A 1 101 ? -9.984 -7.010 -5.128 1.00 93.38 101 GLN A C 1
ATOM 823 O O . GLN A 1 101 ? -10.214 -7.622 -6.165 1.00 93.38 101 GLN A O 1
ATOM 828 N N . PHE A 1 102 ? -10.226 -7.548 -3.928 1.00 94.25 102 PHE A N 1
ATOM 829 C CA . PHE A 1 102 ? -10.795 -8.882 -3.707 1.00 94.25 102 PHE A CA 1
ATOM 830 C C . PHE A 1 102 ? -9.900 -10.056 -4.148 1.00 94.25 102 PHE A C 1
ATOM 832 O O . PHE A 1 102 ? -10.369 -11.189 -4.271 1.00 94.25 102 PHE A O 1
ATOM 839 N N . HIS A 1 103 ? -8.597 -9.834 -4.302 1.00 94.69 103 HIS A N 1
ATOM 840 C CA . HIS A 1 103 ? -7.624 -10.910 -4.478 1.00 94.69 103 HIS A CA 1
ATOM 841 C C . HIS A 1 103 ? -7.138 -11.445 -3.119 1.00 94.69 103 HIS A C 1
ATOM 843 O O . HIS A 1 103 ? -7.050 -10.675 -2.163 1.00 94.69 103 HIS A O 1
ATOM 849 N N . PRO A 1 104 ? -6.823 -12.747 -2.982 1.00 93.44 104 PRO A N 1
ATOM 850 C CA . PRO A 1 104 ? -6.327 -13.336 -1.735 1.00 93.44 104 PRO A CA 1
ATOM 851 C C . PRO A 1 104 ? -4.978 -12.783 -1.266 1.00 93.44 104 PRO A C 1
ATOM 853 O O . PRO A 1 104 ? -4.773 -12.670 -0.056 1.00 93.44 104 PRO A O 1
ATOM 856 N N . SER A 1 105 ? -4.075 -12.444 -2.184 1.00 94.62 105 SER A N 1
ATOM 857 C CA . SER A 1 105 ? -2.764 -11.874 -1.868 1.00 94.62 105 SER A CA 1
ATOM 858 C C . SER A 1 105 ? -2.183 -11.111 -3.054 1.00 94.62 105 SER A C 1
ATOM 860 O O . SER A 1 105 ? -2.717 -11.167 -4.166 1.00 94.62 105 SER A O 1
ATOM 862 N N . GLY A 1 106 ? -1.096 -10.386 -2.807 1.00 93.44 106 GLY A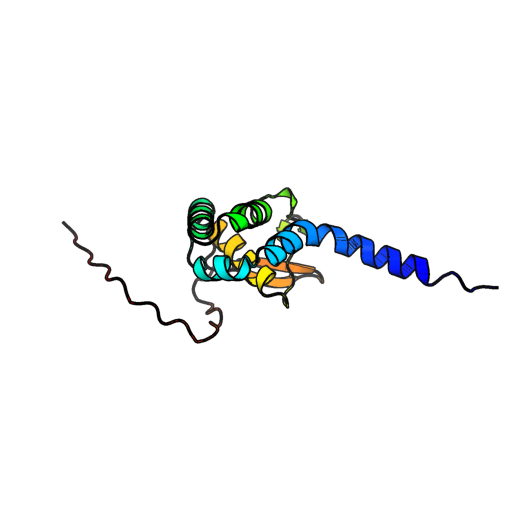 N 1
ATOM 863 C CA . GLY A 1 106 ? -0.289 -9.774 -3.851 1.00 93.44 106 GLY A CA 1
ATOM 864 C C . GLY A 1 106 ? 1.170 -9.663 -3.449 1.00 93.44 106 GLY A C 1
ATOM 865 O O . GLY A 1 106 ? 1.479 -9.593 -2.260 1.00 93.44 106 GLY A O 1
ATOM 866 N N . GLU A 1 107 ? 2.047 -9.645 -4.444 1.00 94.06 107 GLU A N 1
ATOM 867 C CA . GLU A 1 107 ? 3.489 -9.494 -4.259 1.00 94.06 107 GLU A CA 1
ATOM 868 C C . GLU A 1 107 ? 4.102 -8.594 -5.335 1.00 94.06 107 GLU A C 1
ATOM 870 O O . GLU A 1 107 ? 3.611 -8.511 -6.465 1.00 94.06 107 GLU A O 1
ATOM 875 N N . CYS A 1 108 ? 5.188 -7.911 -4.982 1.00 92.31 108 CYS A N 1
ATOM 876 C CA . CYS A 1 108 ? 5.969 -7.134 -5.935 1.00 92.31 108 CYS A CA 1
ATOM 877 C C . CYS A 1 108 ? 6.919 -8.046 -6.703 1.00 92.31 108 CYS A C 1
ATOM 879 O O . CYS A 1 108 ? 7.819 -8.650 -6.114 1.00 92.31 108 CYS A O 1
ATOM 881 N N . SER A 1 109 ? 6.756 -8.102 -8.022 1.00 91.38 109 SER A N 1
ATOM 882 C CA . SER A 1 109 ? 7.570 -8.931 -8.904 1.00 91.38 109 SER A CA 1
ATOM 883 C C . SER A 1 109 ? 7.978 -8.192 -10.178 1.00 91.38 109 SER A C 1
ATOM 885 O O . SER A 1 109 ? 7.362 -7.217 -10.614 1.00 91.38 109 SER A O 1
ATOM 887 N N . LEU A 1 11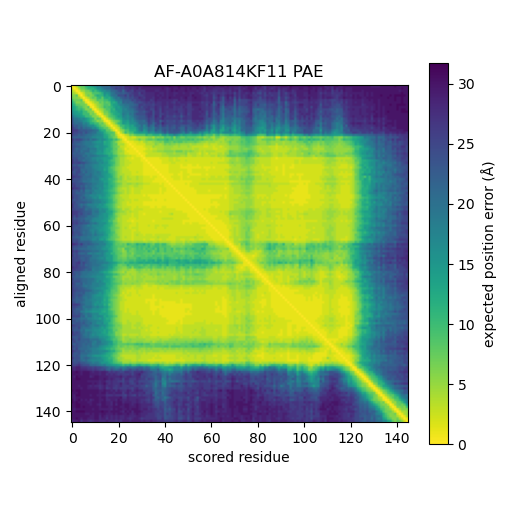0 ? 9.085 -8.638 -10.774 1.00 87.88 110 LEU A N 1
ATOM 888 C CA . LEU A 1 110 ? 9.657 -8.003 -11.954 1.00 87.88 110 LEU A CA 1
ATOM 889 C C . LEU A 1 110 ? 8.969 -8.513 -13.228 1.00 87.88 110 LEU A C 1
ATOM 891 O O . LEU A 1 110 ? 9.149 -9.662 -13.630 1.00 87.88 110 LEU A O 1
ATOM 895 N N . VAL A 1 111 ? 8.236 -7.634 -13.908 1.00 81.56 111 VAL A N 1
ATOM 896 C CA . VAL A 1 111 ? 7.560 -7.907 -15.181 1.00 81.56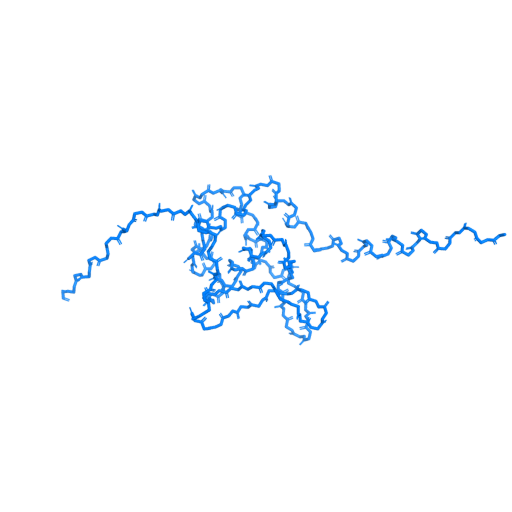 111 VAL A CA 1
ATOM 897 C C . VAL A 1 111 ? 8.096 -6.966 -16.245 1.00 81.56 111 VAL A C 1
ATOM 899 O O . VAL A 1 111 ? 7.988 -5.750 -16.115 1.00 81.56 111 VAL A O 1
ATOM 902 N N . ASN A 1 112 ? 8.659 -7.512 -17.328 1.00 80.31 112 ASN A N 1
ATOM 903 C CA . ASN A 1 112 ? 9.186 -6.719 -18.449 1.00 80.31 112 ASN A CA 1
ATOM 904 C C . ASN A 1 112 ? 10.101 -5.568 -17.981 1.00 80.31 112 ASN A C 1
ATOM 906 O O . ASN A 1 112 ? 9.934 -4.424 -18.402 1.00 80.31 112 ASN A O 1
ATOM 910 N N . SER A 1 113 ? 11.025 -5.871 -17.061 1.00 82.81 113 SER A N 1
ATOM 911 C CA . SER A 1 113 ? 11.968 -4.912 -16.459 1.00 82.81 113 SER A CA 1
ATOM 912 C C . SER A 1 113 ? 11.349 -3.823 -15.568 1.00 82.81 113 SER A C 1
ATOM 914 O O . SER A 1 113 ? 12.054 -2.889 -15.195 1.00 82.81 113 SER A O 1
ATOM 916 N N . HIS A 1 114 ? 10.076 -3.948 -15.186 1.00 82.25 114 HIS A N 1
ATOM 917 C CA . HIS A 1 114 ? 9.402 -3.064 -14.234 1.00 82.25 114 HIS A CA 1
ATOM 918 C C . HIS A 1 114 ? 8.987 -3.860 -12.997 1.00 82.25 114 HIS A C 1
ATOM 920 O O . HIS A 1 114 ? 8.463 -4.964 -13.122 1.00 82.25 114 HIS A O 1
ATOM 926 N N . SER A 1 115 ? 9.231 -3.320 -11.804 1.00 88.00 115 SER A N 1
ATOM 927 C CA . SER A 1 115 ? 8.789 -3.946 -10.557 1.00 88.00 115 SER A CA 1
ATOM 928 C C . SER A 1 115 ? 7.340 -3.545 -10.292 1.00 88.00 115 SER A C 1
ATOM 930 O O . SER A 1 115 ? 7.046 -2.371 -10.080 1.00 88.00 115 SER A O 1
ATOM 932 N N . VAL A 1 116 ? 6.421 -4.501 -10.392 1.00 89.69 116 VAL A N 1
ATOM 933 C CA . VAL A 1 116 ? 4.975 -4.264 -10.346 1.00 89.69 116 VAL A CA 1
ATOM 934 C C . VAL A 1 116 ? 4.324 -5.165 -9.315 1.00 89.69 116 VAL A C 1
ATOM 936 O O . VAL A 1 116 ? 4.777 -6.277 -9.060 1.00 89.69 116 VAL A O 1
ATOM 939 N N . CYS A 1 117 ? 3.212 -4.706 -8.769 1.00 91.62 117 CYS A N 1
ATOM 940 C CA . CYS A 1 117 ? 2.371 -5.514 -7.917 1.00 91.62 117 CYS A CA 1
ATOM 941 C C . CYS A 1 117 ? 1.550 -6.496 -8.752 1.00 91.62 117 CYS A C 1
ATOM 943 O O . CYS A 1 117 ? 0.788 -6.096 -9.642 1.00 91.62 117 CYS A O 1
ATOM 945 N N . GLN A 1 118 ? 1.703 -7.782 -8.455 1.00 92.81 118 GLN A N 1
ATOM 946 C CA . GLN A 1 118 ? 0.914 -8.861 -9.028 1.00 92.81 118 GLN A CA 1
ATOM 947 C C . GLN A 1 118 ? -0.055 -9.398 -7.985 1.00 92.81 118 GLN A C 1
ATOM 949 O O . GLN A 1 118 ? 0.351 -9.823 -6.908 1.00 92.81 118 GLN A O 1
ATOM 954 N N . CYS A 1 119 ? -1.343 -9.397 -8.323 1.00 93.31 119 CYS A N 1
ATOM 955 C CA . CYS A 1 119 ? -2.371 -9.976 -7.474 1.00 93.31 119 CYS A CA 1
ATOM 956 C C . CYS A 1 119 ? -2.587 -11.447 -7.816 1.00 93.31 119 CYS A C 1
ATOM 958 O O . CYS A 1 119 ? -2.908 -11.795 -8.955 1.00 93.31 119 CYS A O 1
ATOM 960 N N . ASN A 1 120 ? -2.476 -12.302 -6.808 1.00 92.25 120 ASN A N 1
ATOM 961 C CA . ASN A 1 120 ? -2.683 -13.734 -6.949 1.00 92.25 120 ASN A CA 1
ATOM 962 C C . ASN A 1 120 ? -4.178 -14.044 -6.883 1.00 92.25 120 ASN A C 1
ATOM 964 O O . ASN A 1 120 ? -4.916 -13.416 -6.132 1.00 92.25 120 ASN A O 1
ATOM 968 N N . THR A 1 121 ? -4.655 -15.001 -7.679 1.00 86.44 121 THR A N 1
ATOM 969 C CA . THR A 1 121 ? -6.062 -15.451 -7.666 1.00 86.44 121 THR A CA 1
ATOM 970 C C . THR A 1 121 ? -6.257 -16.758 -6.906 1.00 86.44 121 THR A C 1
ATOM 972 O O . THR A 1 121 ? -7.379 -17.067 -6.511 1.00 86.44 121 THR A O 1
ATOM 975 N N . ASN A 1 122 ? -5.177 -17.500 -6.652 1.00 74.12 122 ASN A N 1
ATOM 976 C CA . ASN A 1 122 ? -5.222 -18.723 -5.865 1.00 74.12 122 ASN A CA 1
ATOM 977 C C . ASN A 1 122 ? -4.977 -18.416 -4.382 1.00 74.12 122 ASN A C 1
ATOM 979 O O . ASN A 1 122 ? -3.966 -17.793 -4.057 1.00 74.12 122 ASN A O 1
ATOM 983 N N . PRO A 1 123 ? -5.841 -18.891 -3.470 1.00 58.44 123 PRO A N 1
ATOM 984 C CA . PRO A 1 123 ? -5.639 -18.733 -2.030 1.00 58.44 123 PRO A CA 1
ATOM 985 C C . PRO A 1 123 ? -4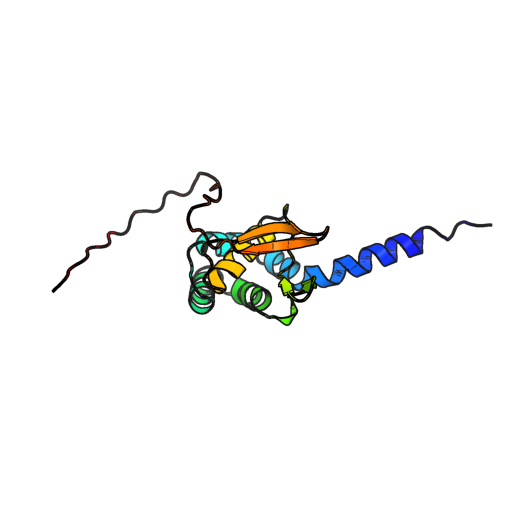.451 -19.544 -1.472 1.00 58.44 123 PRO A C 1
ATOM 987 O O . PRO A 1 123 ? -4.134 -19.403 -0.297 1.00 58.44 123 PRO A O 1
ATOM 990 N N . ASP A 1 124 ? -3.786 -20.360 -2.298 1.00 46.44 124 ASP A N 1
ATOM 991 C CA . ASP A 1 124 ? -2.862 -21.421 -1.865 1.00 46.44 124 ASP A CA 1
ATOM 992 C C . ASP A 1 124 ? -1.364 -21.065 -1.894 1.00 46.44 124 ASP A C 1
ATOM 994 O O . ASP A 1 124 ? -0.513 -21.935 -1.711 1.00 46.44 124 ASP A O 1
ATOM 998 N N . GLN A 1 125 ? -0.996 -19.798 -2.104 1.00 44.34 125 GLN A N 1
ATOM 999 C CA . GLN A 1 125 ? 0.404 -19.380 -1.971 1.00 44.34 125 GLN A CA 1
ATOM 1000 C C . GLN A 1 125 ? 0.640 -18.672 -0.641 1.00 44.34 125 GLN A C 1
ATOM 1002 O O . GLN A 1 125 ? 0.424 -17.473 -0.474 1.00 44.34 125 GLN A O 1
ATOM 1007 N N . THR A 1 126 ? 1.070 -19.494 0.315 1.00 41.72 126 THR A N 1
ATOM 1008 C CA . THR A 1 126 ? 1.617 -19.153 1.626 1.00 41.72 126 THR A CA 1
ATOM 1009 C C . THR A 1 126 ? 2.655 -18.037 1.504 1.00 41.72 126 THR A C 1
ATOM 1011 O O . THR A 1 126 ? 3.796 -18.274 1.113 1.00 41.72 126 THR A O 1
ATOM 1014 N N . VAL A 1 127 ? 2.270 -16.814 1.865 1.00 46.69 127 VAL A N 1
ATOM 1015 C CA . VAL A 1 127 ? 3.228 -15.746 2.153 1.00 46.69 127 VAL A CA 1
ATOM 1016 C C . VAL A 1 127 ? 3.922 -16.115 3.462 1.00 46.69 127 VAL A C 1
ATOM 1018 O O . VAL A 1 127 ? 3.275 -16.293 4.498 1.00 46.69 127 VAL A O 1
ATOM 1021 N N . SER A 1 128 ? 5.239 -16.286 3.400 1.00 37.91 128 SER A N 1
ATOM 1022 C CA . SER A 1 128 ? 6.113 -16.568 4.535 1.00 37.91 128 SER A CA 1
ATOM 1023 C C . SER A 1 128 ? 5.941 -15.500 5.615 1.00 37.91 128 SER A C 1
ATOM 1025 O O . SER A 1 128 ? 6.413 -14.375 5.489 1.00 37.91 128 SER A O 1
ATOM 1027 N N . ARG A 1 129 ? 5.254 -15.857 6.697 1.00 45.44 129 ARG A N 1
ATOM 1028 C CA . ARG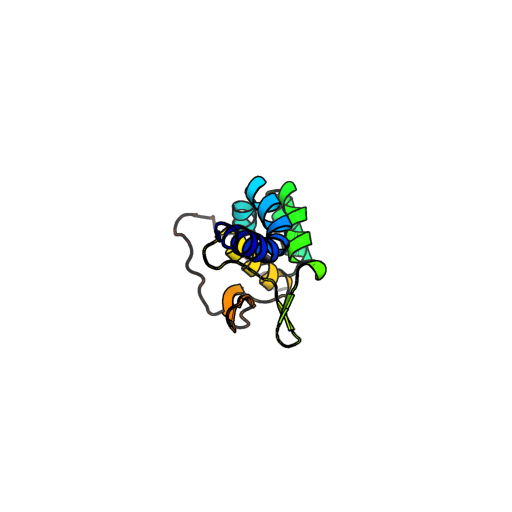 A 1 129 ? 5.157 -15.062 7.922 1.00 45.44 129 ARG A CA 1
ATOM 1029 C C . ARG A 1 129 ? 6.559 -14.854 8.536 1.00 45.44 129 ARG A C 1
ATOM 1031 O O . ARG A 1 129 ? 7.281 -15.840 8.697 1.00 45.44 129 ARG A O 1
ATOM 1038 N N . PRO A 1 130 ? 6.930 -13.647 9.004 1.00 41.50 130 PRO A N 1
ATOM 1039 C CA . PRO A 1 130 ? 7.945 -13.511 10.041 1.00 41.50 130 PRO A CA 1
ATOM 1040 C C . PRO A 1 130 ? 7.373 -14.103 11.339 1.00 41.50 130 PRO A C 1
ATOM 1042 O O . PRO A 1 130 ? 6.385 -13.629 11.906 1.00 41.50 130 PRO A O 1
ATOM 1045 N N . ASN A 1 131 ? 7.931 -15.225 11.781 1.00 42.44 131 ASN A N 1
ATOM 1046 C CA . ASN A 1 131 ? 7.449 -15.968 12.941 1.00 42.44 131 ASN A CA 1
ATOM 1047 C C . ASN A 1 131 ? 7.694 -15.200 14.251 1.00 42.44 131 ASN A C 1
ATOM 1049 O O . ASN A 1 131 ? 8.736 -15.401 14.860 1.00 42.44 131 ASN A O 1
ATOM 1053 N N . ASN A 1 132 ? 6.748 -14.362 14.701 1.00 38.69 132 ASN A N 1
ATOM 1054 C CA . ASN A 1 132 ? 6.432 -14.164 16.131 1.00 38.69 132 ASN A CA 1
ATOM 1055 C C . ASN A 1 132 ? 5.303 -13.146 16.366 1.00 38.69 132 ASN A C 1
ATOM 1057 O O . ASN A 1 132 ? 5.548 -12.038 16.822 1.00 38.69 132 ASN A O 1
ATOM 1061 N N . VAL A 1 133 ? 4.043 -13.533 16.151 1.00 38.75 133 VAL A N 1
ATOM 1062 C CA . VAL A 1 133 ? 2.947 -12.965 16.951 1.00 38.75 133 VAL A CA 1
ATOM 1063 C C . VAL A 1 133 ? 1.930 -14.060 17.272 1.00 38.75 133 VAL A C 1
ATOM 1065 O O . VAL A 1 133 ? 1.325 -14.666 16.384 1.00 38.75 133 VAL A O 1
ATOM 1068 N N . THR A 1 134 ? 1.799 -14.377 18.555 1.00 32.66 134 THR A N 1
ATOM 1069 C CA . THR A 1 134 ? 0.730 -15.222 19.092 1.00 32.66 134 THR A CA 1
ATOM 1070 C C . THR A 1 134 ? -0.511 -14.350 19.231 1.00 32.66 134 THR A C 1
ATOM 1072 O O . THR A 1 134 ? -0.510 -13.429 20.042 1.00 32.66 134 THR A O 1
ATOM 1075 N N . TYR A 1 135 ? -1.561 -14.631 18.459 1.00 39.06 135 TYR A N 1
ATOM 1076 C CA . TYR A 1 135 ? -2.891 -14.063 18.690 1.00 39.06 135 TYR A CA 1
ATOM 1077 C C . TYR A 1 135 ? -3.821 -15.146 19.255 1.00 39.06 135 TYR A C 1
ATOM 1079 O O . TYR A 1 135 ? -3.738 -16.296 18.815 1.00 39.06 135 TYR A O 1
ATOM 1087 N N . PRO A 1 136 ? -4.688 -14.811 20.226 1.00 35.53 136 PRO A N 1
ATOM 1088 C CA . PRO A 1 136 ? -5.659 -15.743 20.783 1.00 35.53 136 PRO A CA 1
ATOM 1089 C C . PRO A 1 136 ? -6.785 -16.025 19.780 1.00 35.53 136 PRO A C 1
ATOM 1091 O O . PRO A 1 136 ? -7.353 -15.111 19.184 1.00 35.53 136 PRO A O 1
ATOM 1094 N N . SER A 1 137 ? -7.106 -17.306 19.611 1.00 36.31 137 SER A N 1
ATOM 1095 C CA . SER A 1 137 ? -8.195 -17.812 18.777 1.00 36.31 137 SER A CA 1
ATOM 1096 C C . SER A 1 137 ? -9.549 -17.266 19.241 1.00 36.31 137 SER A C 1
ATOM 1098 O O . SER A 1 137 ? -9.946 -17.518 20.379 1.00 36.31 137 SER A O 1
ATOM 1100 N N . SER A 1 138 ? -10.290 -16.572 18.372 1.00 37.19 138 SER A N 1
ATOM 1101 C CA . SER A 1 138 ? -11.723 -16.352 18.578 1.00 37.19 138 SER A CA 1
ATOM 1102 C C . SER A 1 138 ? -12.529 -17.432 17.856 1.00 37.19 138 SER A C 1
ATOM 1104 O O . SER A 1 138 ? -12.300 -17.780 16.699 1.00 37.19 138 SER A O 1
ATOM 1106 N N . ILE A 1 139 ? -13.433 -18.014 18.633 1.00 35.97 139 ILE A N 1
ATOM 1107 C CA . ILE A 1 139 ? -14.291 -19.152 18.338 1.00 35.97 139 ILE A CA 1
ATOM 1108 C C . ILE A 1 139 ? -15.406 -18.688 17.391 1.00 35.97 139 ILE A C 1
ATOM 1110 O O . ILE A 1 139 ? -16.162 -17.783 17.734 1.00 35.97 139 ILE A O 1
ATOM 1114 N N . TYR A 1 140 ? -15.530 -19.310 16.217 1.00 38.72 140 TYR A N 1
ATOM 1115 C CA . TYR A 1 140 ? -16.762 -19.263 15.426 1.00 38.72 140 TYR A CA 1
ATOM 1116 C C . TYR A 1 140 ? -17.672 -20.405 15.891 1.00 38.72 140 TYR A C 1
ATOM 1118 O O . TYR A 1 140 ? -17.524 -21.542 15.447 1.00 38.72 140 TYR A O 1
ATOM 1126 N N . GLU A 1 141 ? -18.616 -20.112 16.785 1.00 35.34 141 GLU A N 1
ATOM 1127 C CA . GLU A 1 141 ? -19.800 -20.957 16.964 1.00 35.34 141 GLU A CA 1
ATOM 1128 C C . GLU A 1 141 ? -20.775 -20.661 15.820 1.00 35.34 141 GLU A C 1
ATOM 1130 O O . GLU A 1 141 ? -21.331 -19.570 15.706 1.00 35.34 141 GLU A O 1
ATOM 1135 N N . SER A 1 142 ? -20.942 -21.639 14.929 1.00 34.41 142 SER A N 1
ATOM 1136 C CA . SER A 1 142 ? -22.013 -21.646 13.935 1.00 34.41 142 SER A CA 1
ATOM 1137 C C . SER A 1 142 ? -23.267 -22.234 14.570 1.00 34.41 142 SER A C 1
ATOM 1139 O O . SER A 1 142 ? -23.375 -23.450 14.707 1.00 34.41 142 SER A O 1
ATOM 1141 N N . THR A 1 143 ? -24.228 -21.385 14.922 1.00 35.97 143 THR A N 1
ATOM 1142 C CA . THR A 1 143 ? -25.579 -21.824 15.287 1.00 35.97 143 THR A CA 1
ATOM 1143 C C . THR A 1 143 ? -26.471 -21.670 14.061 1.00 35.97 143 THR A C 1
ATOM 1145 O O . THR A 1 143 ? -26.861 -20.565 13.693 1.00 35.97 143 THR A O 1
ATOM 1148 N N . THR A 1 144 ? -26.754 -22.781 13.385 1.00 43.62 144 THR A N 1
ATOM 1149 C CA . THR A 1 144 ? -27.810 -22.860 12.367 1.00 43.62 144 THR A CA 1
ATOM 1150 C C . THR A 1 144 ? -29.146 -23.054 13.083 1.00 43.62 144 THR A C 1
ATOM 1152 O O . THR A 1 144 ? -29.249 -23.904 13.966 1.00 43.62 144 THR A O 1
ATOM 1155 N N . THR A 1 145 ? -30.142 -22.238 12.730 1.00 46.19 145 THR A N 1
ATOM 1156 C CA . THR A 1 145 ? -31.557 -22.419 13.106 1.00 46.19 145 THR A CA 1
ATOM 1157 C C . THR A 1 145 ? -32.350 -22.728 11.850 1.00 46.19 145 THR A C 1
ATOM 1159 O O . THR A 1 145 ? -31.979 -22.158 10.797 1.00 46.19 145 THR A O 1
#